Protein AF-A0AAW8T4K2-F1 (afdb_monomer)

InterPro domains:
  IPR011335 Restriction endonuclease type II-like [SSF52980] (1-81)
  IPR011604 PD-(D/E)XK endonuclease-like domain superfamily [G3DSA:3.90.320.10] (1-81)
  IPR019080 YqaJ viral recombinase [PF09588] (1-56)

Secondary structure (DSSP, 8-stat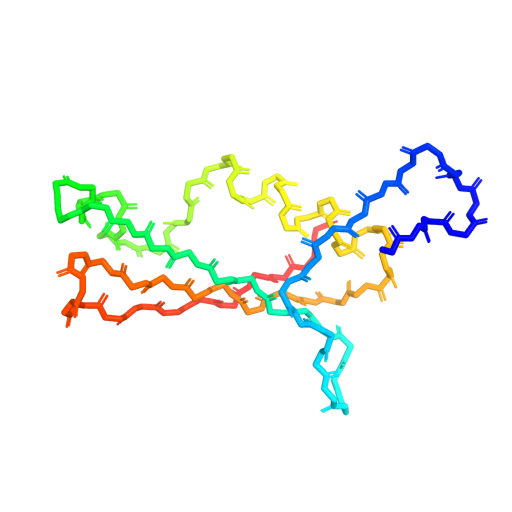e):
-B-SS-TT-B---SEEPTTSSEEEEEEEE-GGGGGGGSSSPPPHHHHHHHHHHHHHHT-SEEEEEEEETTTEEEEEEEE--

Mean predicted aligned error: 3.62 Å

Structure (mmCIF, N/CA/C/O backbone):
data_AF-A0AAW8T4K2-F1
#
_entry.id   AF-A0AAW8T4K2-F1
#
loop_
_atom_site.group_PDB
_atom_site.id
_atom_site.type_symbol
_atom_site.label_atom_id
_atom_site.label_alt_id
_atom_site.label_comp_id
_atom_site.label_asym_id
_atom_site.label_entity_id
_atom_site.label_seq_id
_atom_site.pdbx_PDB_ins_code
_atom_site.Cartn_x
_atom_site.Cartn_y
_atom_site.Cartn_z
_atom_site.occupancy
_atom_site.B_iso_or_equiv
_atom_site.auth_seq_id
_atom_site.auth_comp_id
_atom_site.auth_asym_id
_atom_site.auth_atom_id
_atom_site.pdbx_PDB_model_num
ATOM 1 N N . PHE A 1 1 ? 6.858 -7.214 -5.197 1.00 94.81 1 PHE A N 1
ATOM 2 C CA . PHE A 1 1 ? 7.105 -6.420 -6.416 1.00 94.81 1 PHE A CA 1
ATOM 3 C C . PHE A 1 1 ? 8.448 -5.713 -6.291 1.00 94.81 1 PHE A C 1
ATOM 5 O O . PHE A 1 1 ? 8.832 -5.372 -5.174 1.00 94.81 1 PHE A O 1
ATOM 12 N N . GLU A 1 2 ? 9.165 -5.541 -7.399 1.00 97.00 2 GLU A N 1
ATOM 13 C CA . GLU A 1 2 ? 10.489 -4.902 -7.467 1.00 97.00 2 GLU A CA 1
ATOM 14 C C . GLU A 1 2 ? 10.456 -3.809 -8.542 1.00 97.00 2 GLU A C 1
ATOM 16 O O . GLU A 1 2 ? 9.802 -4.001 -9.569 1.00 97.00 2 GLU A O 1
ATOM 21 N N . HIS A 1 3 ? 11.108 -2.669 -8.288 1.00 97.88 3 HIS A N 1
ATOM 22 C CA . HIS A 1 3 ? 11.139 -1.561 -9.246 1.00 97.88 3 HIS A CA 1
ATOM 23 C C . HIS A 1 3 ? 12.018 -1.939 -10.451 1.00 97.88 3 HIS A C 1
ATOM 25 O O . HIS A 1 3 ? 13.148 -2.388 -10.243 1.00 97.88 3 HIS A O 1
ATOM 31 N N . PRO A 1 4 ? 11.569 -1.709 -11.699 1.00 96.56 4 PRO A N 1
ATOM 32 C CA . PRO A 1 4 ? 12.270 -2.179 -12.898 1.00 96.56 4 PRO A CA 1
ATOM 33 C C . PRO A 1 4 ? 13.689 -1.610 -13.053 1.00 96.56 4 PRO A C 1
ATOM 35 O O . PRO A 1 4 ? 14.574 -2.301 -13.546 1.00 96.56 4 PRO A O 1
ATOM 38 N N . GLU A 1 5 ? 13.919 -0.368 -12.616 1.00 97.88 5 GLU A N 1
ATOM 39 C CA . GLU A 1 5 ? 15.228 0.306 -12.731 1.00 97.88 5 GLU A CA 1
ATOM 40 C C . GLU A 1 5 ? 16.069 0.282 -11.443 1.00 97.88 5 GLU A C 1
ATOM 42 O O . GLU A 1 5 ? 17.279 0.493 -11.485 1.00 97.88 5 GLU A O 1
ATOM 47 N N . TYR A 1 6 ? 15.451 0.014 -10.287 1.00 97.50 6 TYR A N 1
ATOM 48 C CA . TYR A 1 6 ? 16.093 0.143 -8.974 1.00 97.50 6 TYR A CA 1
ATOM 49 C C . TYR A 1 6 ? 15.822 -1.119 -8.140 1.00 97.50 6 TYR A C 1
ATOM 51 O O . TYR A 1 6 ? 14.931 -1.105 -7.291 1.00 97.50 6 TYR A O 1
ATOM 59 N N . PRO A 1 7 ? 16.594 -2.210 -8.324 1.00 95.00 7 PRO A N 1
ATOM 60 C CA . PRO A 1 7 ? 16.299 -3.521 -7.722 1.00 95.00 7 PRO A CA 1
ATOM 61 C C . PRO A 1 7 ? 16.262 -3.551 -6.183 1.00 95.00 7 PRO A C 1
ATOM 63 O O . PRO A 1 7 ? 15.723 -4.472 -5.569 1.00 95.00 7 PRO A O 1
ATOM 66 N N . PHE A 1 8 ? 16.842 -2.540 -5.530 1.00 97.00 8 PHE A N 1
ATOM 67 C CA . PHE A 1 8 ? 16.785 -2.390 -4.075 1.00 97.00 8 PHE A CA 1
ATOM 68 C C . PHE A 1 8 ? 15.440 -1.828 -3.578 1.00 97.00 8 PHE A C 1
ATOM 70 O O . PHE A 1 8 ? 15.124 -1.971 -2.396 1.00 97.00 8 PHE A O 1
ATOM 77 N N . LEU A 1 9 ? 14.633 -1.212 -4.451 1.00 98.25 9 LEU A N 1
ATOM 78 C CA . LEU A 1 9 ? 13.294 -0.737 -4.120 1.00 98.25 9 LEU A CA 1
ATOM 79 C C . LEU A 1 9 ? 12.282 -1.873 -4.291 1.00 98.25 9 LEU A C 1
ATOM 81 O O . LEU A 1 9 ? 12.087 -2.417 -5.380 1.00 98.25 9 LEU A O 1
ATOM 85 N N . ARG A 1 10 ? 11.609 -2.216 -3.192 1.00 98.00 10 ARG A N 1
ATOM 86 C CA . ARG A 1 10 ? 10.629 -3.304 -3.140 1.00 98.00 10 ARG A CA 1
ATOM 87 C C . ARG A 1 10 ? 9.317 -2.846 -2.534 1.00 98.00 10 ARG A C 1
ATOM 89 O O . ARG A 1 10 ? 9.300 -2.000 -1.643 1.00 98.00 10 ARG A O 1
ATOM 96 N N . ALA A 1 11 ? 8.237 -3.465 -2.990 1.00 98.00 11 ALA A N 1
ATOM 97 C CA . ALA A 1 11 ? 6.893 -3.243 -2.485 1.00 98.00 11 ALA A CA 1
ATOM 98 C C . ALA A 1 11 ? 6.190 -4.574 -2.217 1.00 98.00 11 ALA A C 1
ATOM 100 O O . ALA A 1 11 ? 6.269 -5.513 -3.020 1.00 98.00 11 ALA A O 1
ATOM 101 N N . ASN A 1 12 ? 5.503 -4.631 -1.081 1.00 98.00 12 ASN A N 1
ATOM 102 C CA . ASN A 1 12 ? 4.675 -5.752 -0.666 1.00 98.00 12 ASN A CA 1
ATOM 103 C C . ASN A 1 12 ? 3.264 -5.223 -0.419 1.00 98.00 12 ASN A C 1
ATOM 105 O O . ASN A 1 12 ? 2.919 -4.885 0.706 1.00 98.00 12 ASN A O 1
ATOM 109 N N . ILE A 1 13 ? 2.525 -5.057 -1.511 1.00 97.94 13 ILE A N 1
ATOM 110 C CA . ILE A 1 13 ? 1.137 -4.596 -1.487 1.00 97.94 13 ILE A CA 1
ATOM 111 C C . ILE A 1 13 ? 0.213 -5.756 -1.128 1.00 97.94 13 ILE A C 1
ATOM 113 O O . ILE A 1 13 ? 0.502 -6.902 -1.482 1.00 97.94 13 ILE A O 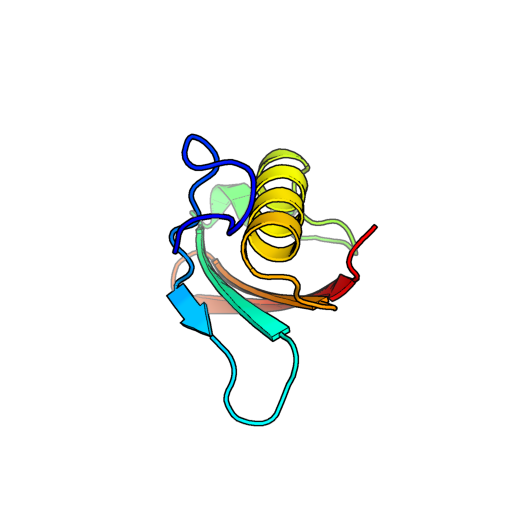1
ATOM 117 N N . ASP A 1 14 ? -0.937 -5.452 -0.533 1.00 98.31 14 ASP A N 1
ATOM 118 C CA . ASP A 1 14 ? -1.968 -6.468 -0.319 1.00 98.31 14 ASP A CA 1
ATOM 119 C C . ASP A 1 14 ? -2.624 -6.887 -1.637 1.00 98.31 14 ASP A C 1
ATOM 121 O O . ASP A 1 14 ? -2.926 -8.068 -1.845 1.00 98.31 14 ASP A O 1
ATOM 125 N N . ARG A 1 15 ? -2.839 -5.934 -2.560 1.00 98.31 15 ARG A N 1
ATOM 126 C CA . ARG A 1 15 ? -3.425 -6.240 -3.869 1.00 98.31 15 ARG A CA 1
ATOM 127 C C . ARG A 1 15 ? -3.090 -5.218 -4.957 1.00 98.31 15 ARG A C 1
ATOM 129 O O . ARG A 1 15 ? -3.187 -4.015 -4.746 1.00 98.31 15 ARG A O 1
ATOM 136 N N . ASP A 1 16 ? -2.786 -5.733 -6.149 1.00 98.19 16 ASP A N 1
ATOM 137 C CA . ASP A 1 16 ? -2.822 -4.985 -7.414 1.00 98.19 16 ASP A CA 1
ATOM 138 C C . ASP A 1 16 ? -4.258 -5.008 -7.963 1.00 98.19 16 ASP A C 1
ATOM 140 O O . ASP A 1 16 ? -4.855 -6.089 -8.110 1.00 98.19 16 ASP A O 1
ATOM 144 N N . VAL A 1 17 ? -4.857 -3.835 -8.174 1.00 98.31 17 VAL A N 1
ATOM 145 C CA . VAL A 1 17 ? -6.280 -3.721 -8.521 1.00 98.31 17 VAL A CA 1
ATOM 146 C C . VAL A 1 17 ? -6.488 -4.129 -9.980 1.00 98.31 17 VAL A C 1
ATOM 148 O O . VAL A 1 17 ? -5.773 -3.708 -10.883 1.00 98.31 17 VAL A O 1
ATOM 151 N N . VAL A 1 18 ? -7.478 -4.985 -10.236 1.00 98.06 18 VAL A N 1
ATOM 152 C CA . VAL A 1 18 ? -7.744 -5.483 -11.593 1.00 98.06 18 VAL A CA 1
ATOM 153 C C . VAL A 1 18 ? -8.514 -4.429 -12.379 1.00 98.06 18 VAL A C 1
ATOM 155 O O . VAL A 1 18 ? -9.611 -4.054 -11.982 1.00 98.06 18 VAL A O 1
ATOM 158 N N . GLY A 1 19 ? -7.969 -4.005 -13.521 1.00 98.00 19 GLY A N 1
ATOM 159 C CA . GLY A 1 19 ? -8.622 -3.044 -14.417 1.00 98.00 19 GLY A CA 1
ATOM 160 C C . GLY A 1 19 ? -8.399 -1.574 -14.051 1.00 98.00 19 GLY A C 1
ATOM 161 O O . GLY A 1 19 ? -8.880 -0.702 -14.767 1.00 98.00 19 GLY A O 1
ATOM 162 N N . GLU A 1 20 ? -7.636 -1.295 -12.995 1.00 98.25 20 GLU A N 1
ATOM 163 C CA . GLU A 1 20 ? -7.282 0.055 -12.560 1.00 98.25 20 GLU A CA 1
ATOM 164 C C . GLU A 1 20 ? -5.772 0.148 -12.351 1.00 98.25 20 GLU A C 1
ATOM 166 O O . GLU A 1 20 ? -5.138 -0.810 -11.909 1.00 98.25 20 GLU A O 1
ATOM 171 N N . LYS A 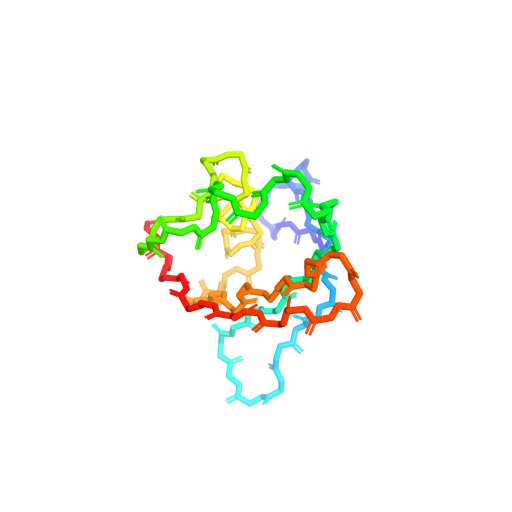1 21 ? -5.175 1.312 -12.622 1.00 98.00 21 LYS A N 1
ATOM 172 C CA . LYS A 1 21 ? -3.754 1.557 -12.343 1.00 98.00 21 LYS A CA 1
ATOM 173 C C . LYS A 1 21 ? -3.568 1.915 -10.863 1.00 98.00 21 LYS A C 1
ATOM 175 O O . LYS A 1 21 ? -3.089 2.991 -10.523 1.00 98.00 21 LYS A O 1
ATOM 180 N N . ALA A 1 22 ? -3.979 1.009 -9.977 1.00 98.56 22 ALA A N 1
ATOM 181 C CA . ALA A 1 22 ? -4.087 1.262 -8.546 1.00 98.56 22 ALA A CA 1
ATOM 182 C C . ALA A 1 22 ? -3.672 0.071 -7.680 1.00 98.56 22 ALA A C 1
ATOM 184 O O . ALA A 1 22 ? -3.675 -1.078 -8.122 1.00 98.56 22 ALA A O 1
ATOM 185 N N . ILE A 1 23 ? -3.356 0.355 -6.418 1.00 98.69 23 ILE A N 1
ATOM 186 C CA . ILE A 1 23 ? -3.097 -0.662 -5.389 1.00 98.69 23 ILE A CA 1
ATOM 187 C C . ILE A 1 23 ? -4.132 -0.575 -4.268 1.00 98.69 23 ILE A C 1
ATOM 189 O O . ILE A 1 23 ? -4.785 0.452 -4.089 1.00 98.69 23 ILE A O 1
ATOM 193 N N . LEU A 1 24 ? -4.260 -1.650 -3.498 1.00 98.44 24 LEU A N 1
ATOM 194 C CA . LEU A 1 24 ? -4.987 -1.680 -2.233 1.00 98.44 24 LEU A CA 1
ATOM 195 C C . LEU A 1 24 ? -4.014 -2.031 -1.105 1.00 98.44 24 LEU A C 1
ATOM 197 O O . LEU A 1 24 ? -3.255 -2.996 -1.219 1.00 98.44 24 LEU A O 1
ATOM 201 N N . GLU A 1 25 ? -4.095 -1.260 -0.025 1.00 98.25 25 GLU A N 1
ATOM 202 C CA . GLU A 1 25 ? -3.409 -1.490 1.244 1.00 98.25 25 GLU A CA 1
ATOM 203 C C . GLU A 1 25 ? -4.450 -1.569 2.368 1.00 98.25 25 GLU A C 1
ATOM 205 O O . GLU A 1 25 ? -5.288 -0.680 2.533 1.00 98.25 25 GLU A O 1
ATOM 210 N N . CYS A 1 26 ? -4.388 -2.632 3.156 1.00 96.94 26 CYS A N 1
ATOM 211 C CA . CYS A 1 26 ? -5.312 -2.969 4.221 1.00 96.94 26 CYS A CA 1
ATOM 212 C C . CYS A 1 26 ? -4.582 -2.981 5.561 1.00 96.94 26 CYS A C 1
ATOM 214 O O . CYS A 1 26 ? -3.576 -3.664 5.745 1.00 96.94 26 C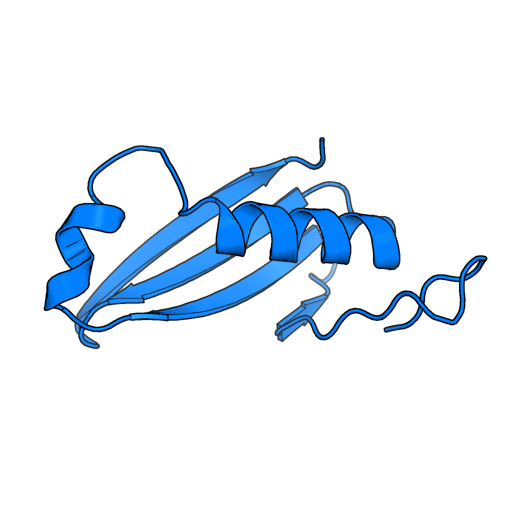YS A O 1
ATOM 216 N N . LYS A 1 27 ? -5.138 -2.295 6.557 1.00 93.75 27 LYS A N 1
ATOM 217 C CA . LYS A 1 27 ? -4.639 -2.327 7.932 1.00 93.75 27 LYS A CA 1
ATOM 218 C C . LYS A 1 27 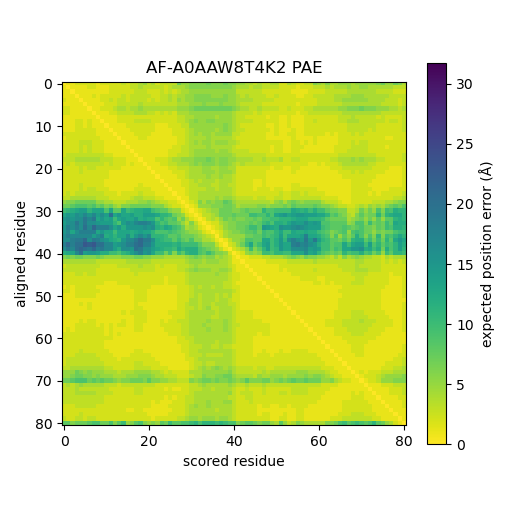? -5.733 -2.709 8.915 1.00 93.75 27 LYS A C 1
ATOM 220 O O . LYS A 1 27 ? -6.921 -2.463 8.720 1.00 93.75 27 LYS A O 1
ATOM 225 N N . THR A 1 28 ? -5.308 -3.253 10.043 1.00 93.00 28 THR A N 1
ATOM 226 C CA . THR A 1 28 ? -6.128 -3.335 11.250 1.00 93.00 28 THR A CA 1
ATOM 227 C C . THR A 1 28 ? -5.525 -2.422 12.298 1.00 93.00 28 THR A C 1
ATOM 229 O O . THR A 1 28 ? -4.312 -2.451 12.505 1.00 93.00 28 THR A O 1
ATOM 232 N N . ALA A 1 29 ? -6.352 -1.641 12.982 1.00 87.75 29 ALA A N 1
ATOM 233 C CA . ALA A 1 29 ? -5.897 -0.746 14.039 1.00 87.75 29 ALA A CA 1
ATOM 234 C C . ALA A 1 29 ? -6.622 -1.038 15.353 1.00 87.75 29 ALA A C 1
ATOM 236 O O . ALA A 1 29 ? -7.775 -1.475 15.372 1.00 87.75 29 ALA A O 1
ATOM 237 N N . ASN A 1 30 ? -5.949 -0.770 16.471 1.00 84.69 30 ASN A N 1
ATOM 238 C CA . ASN A 1 30 ? -6.574 -0.837 17.787 1.00 84.69 30 ASN A CA 1
ATOM 239 C C . ASN A 1 30 ? -7.630 0.281 17.929 1.00 84.69 30 ASN A C 1
ATOM 241 O O . ASN A 1 30 ? -7.449 1.382 17.411 1.00 84.69 30 ASN A O 1
ATOM 245 N N . GLN A 1 31 ? -8.719 0.024 18.657 1.00 78.25 31 GLN A N 1
ATOM 246 C CA . GLN A 1 31 ? -9.793 0.987 18.913 1.00 78.25 31 GLN A CA 1
ATOM 247 C C . GLN A 1 31 ? -9.299 2.291 19.561 1.00 78.25 31 GLN A C 1
ATOM 249 O O . GLN A 1 31 ? -9.857 3.354 19.285 1.00 78.25 31 GLN A O 1
ATOM 254 N N . PHE A 1 32 ? -8.233 2.243 20.367 1.00 72.88 32 PHE A N 1
ATOM 255 C CA . PHE A 1 32 ? -7.640 3.440 20.981 1.00 72.88 32 PHE A CA 1
ATOM 256 C C . PHE A 1 32 ? -7.032 4.420 19.967 1.00 72.88 32 PHE A C 1
ATOM 258 O O . PHE A 1 32 ? -6.942 5.607 20.261 1.00 72.88 32 PHE A O 1
ATOM 265 N N . LEU A 1 33 ? -6.680 3.946 18.767 1.00 68.62 33 LEU A N 1
ATOM 266 C CA . LEU A 1 33 ? -6.153 4.778 17.682 1.00 68.62 33 LEU A CA 1
ATOM 267 C C . LEU A 1 33 ? -7.266 5.401 16.835 1.00 68.62 33 LEU A C 1
ATOM 269 O O . LEU A 1 33 ? -6.973 6.122 15.896 1.00 68.62 33 LEU A O 1
ATOM 273 N N . SER A 1 34 ? -8.545 5.159 17.152 1.00 67.25 34 SER A N 1
ATOM 274 C CA . SER A 1 34 ? -9.688 5.676 16.378 1.00 67.25 34 SER A CA 1
ATOM 275 C C . SER A 1 34 ? -9.642 7.186 16.133 1.00 67.25 34 SER A C 1
ATOM 277 O O . SER A 1 34 ? -10.032 7.615 15.053 1.00 67.25 34 SER A O 1
ATOM 279 N N . LYS A 1 35 ? -9.106 7.960 17.086 1.00 67.06 35 LYS A N 1
ATOM 280 C CA . LYS A 1 35 ? -8.933 9.415 16.966 1.00 67.06 35 LYS A CA 1
ATOM 281 C C . LYS A 1 35 ? -7.923 9.830 15.895 1.00 67.06 35 LYS A C 1
ATOM 283 O O . LYS A 1 35 ? -8.078 10.896 15.321 1.00 67.06 35 LYS A O 1
ATOM 288 N N . GLU A 1 36 ? -6.920 9.002 15.600 1.00 67.00 36 GLU A N 1
ATOM 289 C CA . GLU A 1 36 ? -5.959 9.253 14.509 1.00 67.00 36 GLU A CA 1
ATOM 290 C C . GLU A 1 36 ? -6.604 9.105 13.125 1.00 67.00 36 GLU A C 1
ATOM 292 O O . GLU A 1 36 ? -6.017 9.488 12.120 1.00 67.00 36 GLU A O 1
ATOM 297 N N . TRP A 1 37 ? -7.816 8.548 13.082 1.00 66.81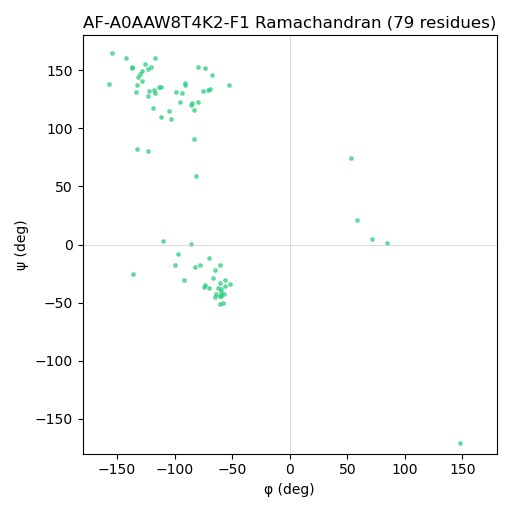 37 TRP A N 1
ATOM 298 C CA . TRP A 1 37 ? -8.626 8.376 11.880 1.00 66.81 37 TRP A CA 1
ATOM 299 C C . TRP A 1 37 ? -9.858 9.288 11.867 1.00 66.81 37 TRP A C 1
ATOM 301 O O . TRP A 1 37 ? -10.679 9.190 10.952 1.00 66.81 37 TRP A O 1
ATOM 311 N N . ASP A 1 38 ? -10.021 10.147 12.878 1.00 65.75 38 ASP A N 1
ATOM 312 C CA . ASP A 1 38 ? -11.078 11.153 12.910 1.00 65.75 38 ASP A CA 1
ATOM 313 C C . ASP A 1 38 ? -10.602 12.377 12.113 1.00 65.75 38 ASP A C 1
ATOM 315 O O . ASP A 1 38 ? -9.949 13.277 12.634 1.00 65.75 38 ASP A O 1
ATOM 319 N N . GLY A 1 39 ? -10.902 12.383 10.812 1.00 64.38 39 GLY A N 1
ATOM 320 C CA . GLY A 1 39 ? -10.537 13.463 9.897 1.00 64.38 39 GLY A CA 1
ATOM 321 C C . GLY A 1 39 ? -10.268 12.978 8.475 1.00 64.38 39 GLY A C 1
ATOM 322 O O . GLY A 1 39 ? -10.532 11.825 8.111 1.00 64.38 39 GLY A O 1
ATOM 323 N N . GLU A 1 40 ? -9.743 13.871 7.639 1.00 62.62 40 GLU A N 1
ATOM 324 C CA . GLU A 1 40 ? -9.377 13.542 6.260 1.00 62.62 40 GLU A CA 1
ATOM 325 C C . GLU A 1 40 ? -8.000 12.874 6.145 1.00 62.62 40 GLU A C 1
ATOM 327 O O . GLU A 1 40 ? -7.778 12.128 5.192 1.00 62.62 40 GLU A O 1
ATOM 332 N N . GLU A 1 41 ? -7.140 13.008 7.151 1.00 73.44 41 GLU A N 1
ATOM 333 C CA . GLU A 1 41 ? -5.728 12.642 7.042 1.00 73.44 41 GLU A CA 1
ATOM 334 C C . GLU A 1 41 ? -5.433 11.189 7.444 1.00 73.44 41 GLU A C 1
ATOM 336 O O . GLU A 1 41 ? -5.956 10.654 8.420 1.00 73.44 41 GLU A O 1
ATOM 341 N N . VAL A 1 42 ? -4.583 10.536 6.650 1.00 83.25 42 VAL A N 1
ATOM 342 C CA . VAL A 1 42 ? -3.973 9.234 6.951 1.00 83.25 42 VAL A CA 1
ATOM 343 C C . VAL A 1 42 ? -2.645 9.498 7.665 1.00 83.25 42 VAL A C 1
ATOM 345 O O . VAL A 1 42 ? -1.920 10.395 7.232 1.00 83.25 42 VAL A O 1
ATOM 348 N N . PRO A 1 43 ? -2.268 8.733 8.710 1.00 87.50 43 PRO A N 1
ATOM 349 C CA . PRO A 1 43 ? -0.978 8.925 9.368 1.00 87.50 43 PRO A CA 1
ATOM 350 C C . PRO A 1 43 ? 0.197 8.911 8.377 1.00 87.50 43 PRO A C 1
ATOM 352 O O . PRO A 1 43 ? 0.272 8.051 7.497 1.00 87.50 43 PRO A O 1
ATOM 355 N N . LEU A 1 44 ? 1.144 9.840 8.552 1.00 89.62 44 LEU A N 1
ATOM 356 C CA . LEU A 1 44 ? 2.230 10.090 7.594 1.00 89.62 44 LEU A CA 1
ATOM 357 C C . LEU A 1 44 ? 3.072 8.846 7.276 1.00 89.62 44 LEU A C 1
ATOM 359 O O . LEU A 1 44 ? 3.487 8.655 6.139 1.00 89.62 44 LEU A O 1
ATOM 363 N N . SER A 1 45 ? 3.294 7.967 8.254 1.00 91.56 45 SER A N 1
ATOM 364 C CA . SER A 1 45 ? 4.023 6.710 8.040 1.00 91.56 45 SER A CA 1
ATOM 365 C C . SER A 1 45 ? 3.351 5.811 6.998 1.00 91.56 45 SER A C 1
ATOM 367 O O . SER A 1 45 ? 4.040 5.204 6.178 1.00 91.56 45 SER A O 1
ATOM 369 N N . TYR A 1 46 ? 2.017 5.755 6.992 1.00 93.31 46 TYR A N 1
ATOM 370 C CA . TYR A 1 46 ? 1.256 5.010 5.995 1.00 93.31 46 TYR A CA 1
ATOM 371 C C . TYR A 1 46 ? 1.235 5.728 4.647 1.00 93.31 46 TYR A C 1
ATOM 373 O O . TYR A 1 46 ? 1.358 5.056 3.627 1.00 93.31 46 TYR A O 1
ATOM 381 N N . LEU A 1 47 ? 1.165 7.066 4.631 1.00 94.62 47 LEU A N 1
ATOM 382 C CA . LEU A 1 47 ? 1.317 7.851 3.399 1.00 94.62 47 LEU A CA 1
ATOM 383 C C . LEU A 1 47 ? 2.669 7.564 2.728 1.00 94.62 47 LEU A C 1
ATOM 385 O O . LEU A 1 47 ? 2.700 7.179 1.564 1.00 94.62 47 LEU A O 1
ATOM 389 N N . CYS A 1 48 ? 3.777 7.637 3.472 1.00 96.62 48 CYS A N 1
ATOM 390 C CA . CYS A 1 48 ? 5.107 7.300 2.958 1.00 96.62 48 CYS A CA 1
ATOM 391 C C . CYS A 1 48 ? 5.169 5.867 2.407 1.00 96.62 48 CYS A C 1
ATOM 393 O O . CYS A 1 48 ? 5.755 5.640 1.348 1.00 96.62 48 CYS A O 1
ATOM 395 N N . GLN A 1 49 ? 4.564 4.899 3.107 1.00 97.75 49 GLN A N 1
ATOM 396 C CA . GLN A 1 49 ? 4.524 3.503 2.665 1.00 97.75 49 GLN A CA 1
ATOM 397 C C . GLN A 1 49 ? 3.818 3.368 1.309 1.00 97.75 49 GLN A C 1
ATOM 399 O O . GLN A 1 49 ? 4.369 2.755 0.393 1.00 97.75 49 GLN A O 1
ATOM 404 N N . VAL A 1 50 ? 2.615 3.934 1.165 1.00 97.75 50 VAL A N 1
ATOM 405 C CA . VAL A 1 50 ? 1.838 3.771 -0.070 1.00 97.75 50 VAL A CA 1
ATOM 406 C C . VAL A 1 50 ? 2.393 4.594 -1.225 1.00 97.75 50 VAL A C 1
ATOM 408 O O . VAL A 1 50 ? 2.398 4.087 -2.342 1.00 97.75 50 VAL A O 1
ATOM 411 N N . GLN A 1 51 ? 2.938 5.791 -0.976 1.00 98.19 51 GLN A N 1
ATOM 412 C CA . GLN A 1 51 ? 3.641 6.567 -2.005 1.00 98.19 51 GLN A CA 1
ATOM 413 C C . GLN A 1 51 ? 4.849 5.787 -2.537 1.00 98.19 51 GLN A C 1
ATOM 415 O O . GLN A 1 51 ? 5.027 5.648 -3.748 1.00 98.19 51 GLN A O 1
ATOM 420 N N . HIS A 1 52 ? 5.630 5.169 -1.644 1.00 98.25 52 HIS A N 1
ATOM 421 C CA . HIS A 1 52 ? 6.728 4.286 -2.040 1.00 98.25 52 HIS A CA 1
ATOM 422 C C . HIS A 1 52 ? 6.237 3.094 -2.874 1.00 98.25 52 HIS A C 1
ATOM 424 O O . HIS A 1 52 ? 6.821 2.790 -3.912 1.00 98.25 52 HIS A O 1
ATOM 430 N N . TYR A 1 53 ? 5.146 2.433 -2.480 1.00 98.56 53 TYR A N 1
ATOM 431 C CA . TYR A 1 53 ? 4.593 1.316 -3.255 1.00 98.56 53 TYR A CA 1
ATOM 432 C C . TYR A 1 53 ? 4.089 1.740 -4.636 1.00 98.56 53 TYR A C 1
ATOM 434 O O . TYR A 1 53 ? 4.381 1.055 -5.618 1.00 98.56 53 TYR A O 1
ATOM 442 N N . MET A 1 54 ? 3.395 2.875 -4.734 1.00 98.56 54 MET A N 1
ATOM 443 C CA . MET A 1 54 ? 2.948 3.422 -6.016 1.00 98.56 54 MET A CA 1
ATOM 444 C C . MET A 1 54 ? 4.129 3.782 -6.919 1.00 98.56 54 MET A C 1
ATOM 446 O O . MET A 1 54 ? 4.077 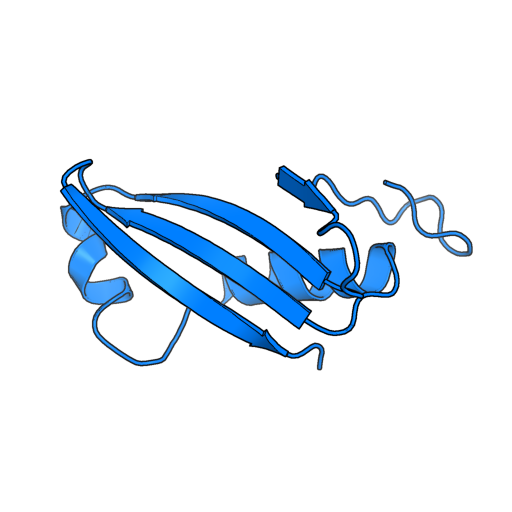3.512 -8.118 1.00 98.56 54 MET A O 1
ATOM 450 N N . ASN A 1 55 ? 5.223 4.295 -6.347 1.00 98.25 55 ASN A N 1
ATOM 451 C CA . ASN A 1 55 ? 6.460 4.530 -7.081 1.00 98.25 55 ASN A CA 1
ATOM 452 C C . ASN A 1 55 ? 7.106 3.225 -7.576 1.00 98.25 55 ASN A C 1
ATOM 454 O O . ASN A 1 55 ? 7.490 3.140 -8.736 1.00 98.25 55 ASN A O 1
ATOM 458 N N . VAL A 1 56 ? 7.186 2.189 -6.731 1.00 98.31 56 VAL A N 1
ATOM 459 C CA . VAL A 1 56 ? 7.778 0.886 -7.098 1.00 98.31 56 VAL A CA 1
ATOM 460 C C . VAL A 1 56 ? 7.058 0.227 -8.275 1.00 98.31 56 VAL A C 1
ATOM 462 O O . VAL A 1 56 ? 7.714 -0.379 -9.120 1.00 98.31 56 VAL A O 1
ATOM 465 N N . LEU A 1 57 ? 5.727 0.302 -8.313 1.00 97.75 57 LEU A N 1
ATOM 466 C CA . LEU A 1 57 ? 4.922 -0.404 -9.311 1.00 97.75 57 LEU A CA 1
ATOM 467 C C . LEU A 1 57 ? 4.520 0.449 -10.519 1.00 97.75 57 LEU A C 1
ATOM 469 O O . LEU A 1 57 ? 3.958 -0.111 -11.457 1.00 97.75 57 LEU A O 1
ATOM 473 N N . ASP A 1 58 ? 4.764 1.758 -10.497 1.00 97.75 58 ASP A N 1
ATOM 474 C CA . ASP A 1 58 ? 4.113 2.737 -11.371 1.00 97.75 58 ASP A CA 1
ATOM 475 C C . ASP A 1 58 ? 2.578 2.627 -11.306 1.00 97.75 58 ASP A C 1
ATOM 477 O O . ASP A 1 58 ? 1.912 2.054 -12.172 1.00 97.75 58 ASP A O 1
ATOM 481 N N . ARG A 1 59 ? 2.001 3.110 -10.205 1.00 98.50 59 ARG A N 1
ATOM 482 C CA . ARG A 1 59 ? 0.547 3.162 -9.976 1.00 98.50 59 ARG A CA 1
ATOM 483 C C . ARG A 1 59 ? 0.119 4.607 -9.748 1.00 98.50 59 ARG A C 1
ATOM 485 O O . ARG A 1 59 ? 0.936 5.410 -9.314 1.00 98.50 59 ARG A O 1
ATOM 492 N N . ASP A 1 60 ? -1.125 4.934 -10.073 1.00 98.62 60 ASP A N 1
ATOM 493 C CA . ASP A 1 60 ? -1.622 6.313 -10.057 1.00 98.62 60 ASP A 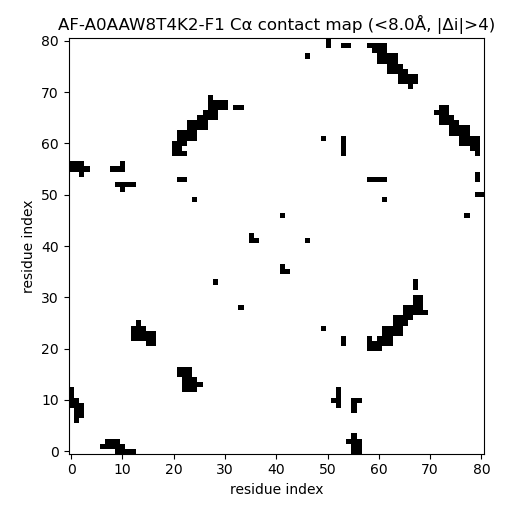CA 1
ATOM 494 C C . ASP A 1 60 ? -2.262 6.672 -8.706 1.00 98.62 60 ASP A C 1
ATOM 496 O O . ASP A 1 60 ? -2.205 7.822 -8.284 1.00 98.62 60 ASP A O 1
ATOM 500 N N . TYR A 1 61 ? -2.857 5.695 -8.013 1.00 98.56 61 TYR A N 1
ATOM 501 C CA . TYR A 1 61 ? -3.473 5.886 -6.697 1.00 98.56 61 TYR A CA 1
ATOM 502 C C . TYR A 1 61 ? -3.510 4.595 -5.866 1.00 98.56 61 TYR A C 1
ATOM 504 O O . TYR A 1 61 ? -3.337 3.478 -6.365 1.00 98.56 61 TYR A O 1
ATOM 512 N N . CYS A 1 62 ? -3.762 4.757 -4.569 1.00 98.44 62 CYS A N 1
ATOM 513 C CA . CYS A 1 62 ? -3.921 3.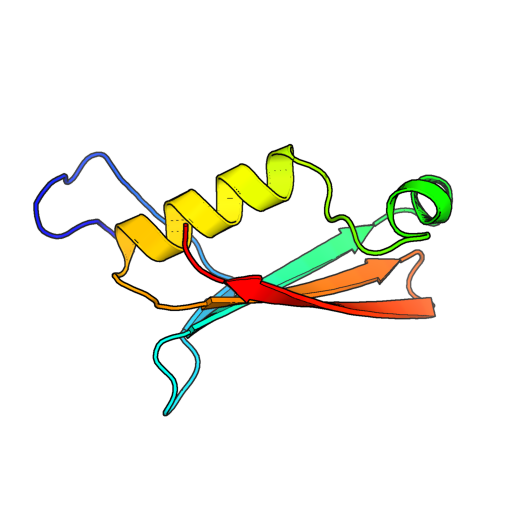687 -3.595 1.00 98.44 62 CYS A CA 1
ATOM 514 C C . CYS A 1 62 ? -5.287 3.788 -2.908 1.00 98.44 62 CYS A C 1
ATOM 516 O O . CYS A 1 62 ? -5.677 4.849 -2.416 1.00 98.44 62 CYS A O 1
ATOM 518 N N . TYR A 1 63 ? -6.002 2.668 -2.827 1.00 98.00 63 TYR A N 1
ATOM 519 C CA . TYR A 1 63 ? -7.077 2.487 -1.862 1.00 98.00 63 TYR A CA 1
ATOM 520 C C . TYR A 1 63 ? -6.469 2.064 -0.529 1.00 98.00 63 TYR A C 1
ATOM 522 O O . TYR A 1 63 ? -5.891 0.987 -0.418 1.00 98.00 63 TYR A O 1
ATOM 530 N N . PHE A 1 64 ? -6.617 2.895 0.494 1.00 96.25 64 PHE A N 1
ATOM 531 C CA . PHE A 1 64 ? -6.171 2.582 1.842 1.00 96.25 64 PHE A CA 1
ATOM 532 C C . PHE A 1 64 ? -7.373 2.247 2.714 1.00 96.25 64 PHE A C 1
ATOM 534 O O . PHE A 1 64 ? -8.217 3.106 2.973 1.00 96.25 64 PHE A O 1
ATOM 541 N N . ALA A 1 65 ? -7.455 1.005 3.170 1.00 95.44 65 ALA A N 1
ATOM 542 C CA . ALA A 1 65 ? -8.552 0.478 3.961 1.00 95.44 65 ALA A CA 1
ATOM 543 C C . ALA A 1 65 ? -8.079 0.145 5.380 1.00 95.44 65 ALA A C 1
ATOM 545 O O . ALA A 1 65 ? -7.036 -0.474 5.574 1.00 95.44 65 ALA A O 1
ATOM 546 N N . VAL A 1 66 ? -8.861 0.516 6.391 1.00 93.50 66 VAL A N 1
ATOM 547 C CA . VAL A 1 66 ? -8.563 0.200 7.788 1.00 93.50 66 VAL A CA 1
ATOM 548 C C . VAL A 1 66 ? -9.789 -0.336 8.516 1.00 93.50 66 VAL A C 1
ATOM 550 O O . VAL A 1 66 ? -10.874 0.246 8.470 1.00 93.50 66 VAL A O 1
ATOM 553 N N . LEU A 1 67 ? -9.607 -1.449 9.226 1.00 93.88 67 LEU A N 1
ATOM 554 C CA . LEU A 1 67 ? -10.580 -1.979 10.177 1.00 93.88 67 LEU A CA 1
ATOM 555 C C . LEU A 1 67 ? -10.124 -1.666 11.607 1.00 93.88 67 LEU A C 1
ATOM 557 O O . LEU A 1 67 ? -9.170 -2.249 12.125 1.00 93.88 67 LEU A O 1
ATOM 561 N N . ILE A 1 68 ? -10.814 -0.734 12.255 1.00 90.56 68 ILE A N 1
ATOM 562 C CA . ILE A 1 68 ? -10.487 -0.227 13.588 1.00 90.56 68 ILE A CA 1
ATOM 563 C C . ILE A 1 68 ? -11.303 -0.990 14.634 1.00 90.56 68 ILE A C 1
ATOM 565 O O . ILE A 1 68 ? -12.537 -1.011 14.593 1.00 90.56 68 ILE A O 1
ATOM 569 N N . GLY A 1 69 ? -10.609 -1.625 15.581 1.00 89.69 69 GLY A N 1
ATOM 570 C CA . GLY A 1 69 ? -11.219 -2.389 16.673 1.00 89.69 69 GLY A CA 1
ATOM 571 C C . GLY A 1 69 ? -12.123 -3.535 16.206 1.00 89.69 69 GLY A C 1
ATOM 572 O O . GLY A 1 69 ? -13.018 -3.925 16.940 1.00 89.69 69 GLY A O 1
ATOM 573 N N . GLY A 1 70 ? -11.954 -4.021 14.972 1.00 92.00 70 GLY A N 1
ATOM 574 C CA . GLY A 1 70 ? -12.793 -5.080 14.398 1.00 92.00 70 GLY A CA 1
ATOM 575 C C . GLY A 1 70 ? -14.227 -4.667 14.038 1.00 92.00 70 GLY A C 1
ATOM 576 O O . GLY A 1 70 ? -15.002 -5.522 13.628 1.00 92.00 70 GLY A O 1
ATOM 577 N N . GLN A 1 71 ? -14.589 -3.387 14.174 1.00 91.19 71 GLN A N 1
ATOM 578 C CA . GLN A 1 71 ? -15.990 -2.942 14.094 1.00 91.19 71 GLN A CA 1
ATOM 579 C C . GLN A 1 71 ? -16.218 -1.674 13.262 1.00 91.19 71 GLN A C 1
ATOM 581 O O . GLN A 1 71 ? -17.312 -1.482 12.738 1.00 91.19 71 GLN A O 1
ATOM 586 N N . LYS A 1 72 ? -15.209 -0.801 13.118 1.00 89.25 72 LYS A N 1
ATOM 587 C CA . LYS A 1 72 ? -15.305 0.432 12.320 1.00 89.25 72 LYS A CA 1
ATOM 588 C C . LYS A 1 72 ? -14.408 0.299 11.097 1.00 89.25 72 LYS A C 1
ATOM 590 O O . LYS A 1 72 ? -13.188 0.304 11.229 1.00 89.25 72 LYS A O 1
ATOM 595 N N . PHE A 1 73 ? -15.017 0.174 9.924 1.00 92.44 73 PHE A N 1
ATOM 596 C CA . PHE A 1 73 ? -14.310 0.164 8.648 1.00 92.44 73 PHE A CA 1
ATOM 597 C C . PHE A 1 73 ? -14.265 1.574 8.060 1.00 92.44 73 PHE A C 1
ATOM 599 O O . PHE A 1 73 ? -15.292 2.248 7.984 1.00 92.44 73 PHE A O 1
ATOM 606 N N . ILE A 1 74 ? -13.080 2.011 7.647 1.00 90.88 74 ILE A N 1
ATOM 607 C CA . ILE A 1 74 ? -12.863 3.270 6.934 1.00 90.88 74 ILE A CA 1
ATOM 608 C C . ILE A 1 74 ? -11.984 2.963 5.730 1.00 90.88 74 ILE A C 1
ATOM 610 O O . ILE A 1 74 ? -11.072 2.143 5.820 1.00 90.88 74 ILE A O 1
ATOM 614 N N . TRP A 1 75 ? -12.225 3.646 4.619 1.00 93.50 75 TRP A N 1
ATOM 615 C CA . TRP A 1 75 ? -11.303 3.634 3.496 1.00 93.50 75 TRP A CA 1
ATOM 616 C C . TRP A 1 75 ? -11.132 5.038 2.927 1.00 93.50 75 TRP A C 1
ATOM 618 O O . TRP A 1 75 ? -12.017 5.887 3.053 1.00 93.50 75 TRP A O 1
ATOM 628 N N . LYS A 1 76 ? -9.967 5.280 2.332 1.00 93.25 76 LYS A N 1
ATOM 629 C CA . LYS A 1 76 ? -9.600 6.531 1.671 1.00 93.25 76 LYS A CA 1
ATOM 630 C C . LYS A 1 76 ? -8.892 6.215 0.359 1.00 93.25 76 LYS A C 1
ATOM 632 O O . LYS A 1 76 ? -8.253 5.172 0.233 1.00 93.25 76 LYS A O 1
ATOM 637 N N . ARG A 1 77 ? -9.008 7.121 -0.607 1.00 95.69 77 ARG A N 1
ATOM 638 C CA . ARG A 1 77 ? -8.206 7.110 -1.832 1.00 95.69 77 ARG A CA 1
ATOM 639 C C . ARG A 1 77 ? -7.064 8.107 -1.663 1.00 95.69 77 ARG A C 1
ATOM 641 O O . ARG A 1 77 ? -7.304 9.227 -1.225 1.00 95.69 77 ARG A O 1
ATOM 648 N N . ILE A 1 78 ? -5.849 7.673 -1.968 1.00 96.06 78 ILE A N 1
ATOM 649 C CA . ILE A 1 78 ? -4.625 8.471 -1.884 1.00 96.06 78 ILE A CA 1
ATOM 650 C C . ILE A 1 78 ? -4.062 8.546 -3.299 1.00 96.06 78 ILE A C 1
ATOM 652 O O . ILE A 1 78 ? -3.760 7.504 -3.882 1.00 96.06 78 ILE A O 1
ATOM 656 N N . GLU A 1 79 ? -3.970 9.748 -3.860 1.00 97.56 79 GLU A N 1
ATOM 657 C CA . GLU A 1 79 ? -3.330 9.962 -5.162 1.00 97.56 79 GLU A CA 1
ATOM 658 C C . GLU A 1 79 ? -1.810 9.840 -5.026 1.00 97.56 79 GLU A C 1
ATOM 660 O O . GLU A 1 79 ? -1.248 10.093 -3.958 1.00 97.56 79 GLU A O 1
ATOM 665 N N . ARG A 1 80 ? -1.136 9.440 -6.102 1.00 97.50 80 ARG A N 1
ATOM 666 C CA . ARG A 1 80 ? 0.321 9.522 -6.170 1.00 97.50 80 ARG A CA 1
ATOM 667 C C . ARG A 1 80 ? 0.766 10.981 -6.254 1.00 97.50 80 ARG A C 1
ATOM 669 O O . ARG A 1 80 ? 0.230 11.732 -7.069 1.00 97.50 80 ARG A O 1
ATOM 676 N N . ASP A 1 81 ? 1.770 11.319 -5.450 1.00 90.38 81 ASP A N 1
ATOM 677 C CA . ASP A 1 81 ? 2.448 12.622 -5.450 1.00 90.38 81 ASP A CA 1
ATOM 678 C C . ASP A 1 81 ? 3.766 12.589 -6.245 1.00 90.38 81 ASP A C 1
ATOM 680 O O . ASP A 1 81 ? 4.426 11.518 -6.282 1.00 90.38 81 ASP A O 1
#

Sequence (81 aa):
FEHPEYPFLRANIDRDVVGEKAILECKTANQFLSKEWDGEEVPLSYLCQVQHYMNVLDRDYCYFAVLIGGQKFIWKRIERD

Solvent-accessible surface area (backbone atoms only — not comparable to full-atom values): 4770 Å² total; per-residue (Å²): 93,60,19,93,90,44,80,87,42,69,31,88,71,79,37,79,43,86,96,48,63,31,36,36,42,77,47,76,43,60,56,88,53,50,68,68,58,70,67,92,59,70,58,63,72,58,49,54,52,51,47,51,36,28,63,33,68,71,33,55,34,34,42,43,35,37,35,32,57,85,76,47,76,49,73,48,78,43,73,59,128

Radius of gyration: 13.3 Å; Cα contacts (8 Å, |Δi|>4): 136; chains: 1; bounding box: 33×20×35 Å

pLDDT: mean 91.88, std 9.98, range [62.62, 98.69]

Nearest PDB structures (foldseek):
  3syy-assembly1_A  TM=8.832E-01  e=2.009E-03  Laribacter hongkongensis HLHK9
  3sz4-assembly1_A  TM=8.468E-01  e=4.430E-03  Laribacter hongkongensis HLHK9
  7uxa-assembly1_C  TM=3.460E-01  e=7.563E-01  Homo sapiens
  5v44-assembly2_B  TM=3.749E-01  e=2.171E+00  Homo sapiens
  4uro-assembly4_D  TM=4.610E-01  e=8.661E+00  Staphylococcus aureus

Organism: NCBI:txid71452

Foldseek 3Di:
DAAPVHRVQDADFPDDDPPALETEHEEEEEQVCVVVVPDQDDPVVVVVRRLSRCNRSVGFKYWYWYHYNVHDIDIDIGGHD